Protein AF-A0A257W1I7-F1 (afdb_monomer_lite)

Foldseek 3Di:
DCVVPVQVVDPDDRDPDPPDPDDDPPDDDDDDDDDPDLQPQCPDPVSVPDPVSVVCCCVVPVPDDDPDPDD

Radius of gyration: 23.54 Å; chains: 1; bounding box: 46×32×59 Å

Secondary structure (DSSP, 8-state):
-TTT-GGGGSSSPPP--S-PPPP-TT---------S-S-STTSSHHHHH-HHHHHHIIIIIT---------

Structure (mmCIF, N/CA/C/O backbone):
data_AF-A0A257W1I7-F1
#
_entry.id   AF-A0A257W1I7-F1
#
loop_
_atom_site.group_PDB
_atom_site.id
_atom_site.type_symbol
_atom_site.label_atom_id
_atom_site.label_alt_id
_atom_site.label_comp_id
_atom_site.label_asym_id
_atom_site.label_entity_id
_atom_site.label_seq_id
_atom_site.pdbx_PDB_ins_code
_atom_site.Cartn_x
_atom_site.Cartn_y
_atom_site.Cartn_z
_atom_site.occupancy
_atom_site.B_iso_or_equiv
_atom_site.auth_seq_id
_atom_site.auth_comp_id
_atom_site.auth_asym_id
_atom_site.auth_atom_id
_atom_site.pdbx_PDB_model_num
ATOM 1 N N . MET A 1 1 ? 14.726 -19.209 -18.507 1.00 63.09 1 MET A N 1
ATOM 2 C CA . MET A 1 1 ? 15.251 -17.924 -17.996 1.00 63.09 1 MET A CA 1
ATOM 3 C C . MET A 1 1 ? 16.725 -17.750 -18.349 1.00 63.09 1 MET A C 1
ATOM 5 O O . MET A 1 1 ? 16.974 -17.009 -19.278 1.00 63.09 1 MET A O 1
ATOM 9 N N . ILE A 1 2 ? 17.681 -18.492 -17.768 1.00 82.06 2 ILE A N 1
ATOM 10 C CA . ILE A 1 2 ? 19.111 -18.392 -18.168 1.00 82.06 2 ILE A CA 1
ATOM 11 C C . ILE A 1 2 ? 19.348 -18.865 -19.611 1.00 82.06 2 ILE A C 1
ATOM 13 O O . ILE A 1 2 ? 20.047 -18.212 -20.369 1.00 82.06 2 ILE A O 1
ATOM 17 N N . ALA A 1 3 ? 18.709 -19.964 -20.028 1.00 85.31 3 ALA A N 1
ATOM 18 C CA . ALA A 1 3 ? 18.818 -20.460 -21.406 1.00 85.31 3 ALA A CA 1
ATOM 19 C C . ALA A 1 3 ? 18.268 -19.480 -22.463 1.00 85.31 3 ALA A C 1
ATOM 21 O O . ALA A 1 3 ? 18.621 -19.577 -23.630 1.00 85.31 3 ALA A O 1
ATOM 22 N N . GLU A 1 4 ? 17.396 -18.559 -22.050 1.00 84.44 4 GLU A N 1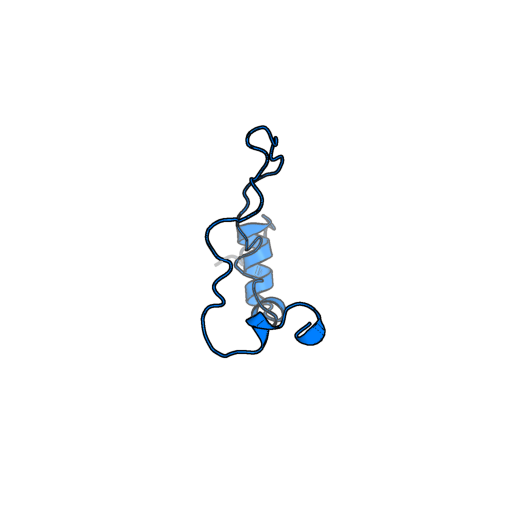
ATOM 23 C CA . GLU A 1 4 ? 16.742 -17.590 -22.934 1.00 84.44 4 GLU A CA 1
ATOM 24 C C . GLU A 1 4 ? 17.437 -16.223 -22.875 1.00 84.44 4 GLU A C 1
ATOM 26 O O . GLU A 1 4 ? 17.529 -15.531 -23.882 1.00 84.44 4 GLU A O 1
ATOM 31 N N . VAL A 1 5 ? 17.993 -15.865 -21.711 1.00 82.44 5 VAL A N 1
ATOM 32 C CA . VAL A 1 5 ? 18.762 -14.638 -21.490 1.00 82.44 5 VAL A CA 1
ATOM 33 C C . VAL A 1 5 ? 20.034 -14.978 -20.696 1.00 82.44 5 VAL A C 1
ATOM 35 O O . VAL A 1 5 ? 20.059 -14.821 -19.471 1.00 82.44 5 VAL A O 1
ATOM 38 N N . PRO A 1 6 ? 21.100 -15.460 -21.370 1.00 86.31 6 PRO A N 1
ATOM 39 C CA . PRO A 1 6 ? 22.328 -15.925 -20.714 1.00 86.31 6 PRO A CA 1
ATOM 40 C C . PRO A 1 6 ? 23.008 -14.868 -19.840 1.00 86.31 6 PRO A C 1
ATOM 42 O O . PRO A 1 6 ? 23.583 -15.203 -18.810 1.00 86.31 6 PRO A O 1
ATOM 45 N N . ALA A 1 7 ? 22.872 -13.589 -20.205 1.00 83.75 7 ALA A N 1
ATOM 46 C CA . ALA A 1 7 ? 23.423 -12.455 -19.465 1.00 83.75 7 ALA A CA 1
ATOM 47 C C . ALA A 1 7 ? 22.856 -12.301 -18.038 1.00 83.75 7 ALA A C 1
ATOM 49 O O . ALA A 1 7 ? 23.480 -11.661 -17.202 1.00 83.75 7 ALA A O 1
ATOM 50 N N . LEU A 1 8 ? 21.697 -12.900 -17.731 1.00 84.38 8 LEU A N 1
ATOM 51 C CA . LEU A 1 8 ? 21.133 -12.921 -16.373 1.00 84.38 8 LEU A CA 1
ATOM 52 C C . LEU A 1 8 ? 21.702 -14.055 -15.498 1.00 84.38 8 LEU A C 1
ATOM 54 O O . LEU A 1 8 ? 21.245 -14.243 -14.372 1.00 84.38 8 LEU A O 1
ATOM 58 N N . GLY A 1 9 ? 22.637 -14.852 -16.025 1.00 88.25 9 GLY A N 1
ATOM 59 C CA . GLY A 1 9 ? 23.296 -15.945 -15.308 1.00 88.25 9 GLY A CA 1
ATOM 60 C C . GLY A 1 9 ? 24.615 -15.566 -14.628 1.00 88.25 9 GLY A C 1
ATOM 61 O O . GLY A 1 9 ? 25.126 -16.375 -13.858 1.00 88.25 9 GLY A O 1
ATOM 62 N N . GLU A 1 10 ? 25.160 -14.376 -14.895 1.00 85.88 10 GLU A N 1
ATOM 63 C CA . GLU A 1 10 ? 26.368 -13.862 -14.23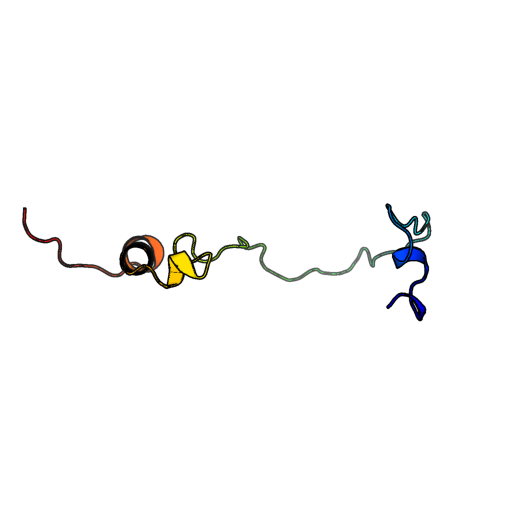8 1.00 85.88 10 GLU A CA 1
ATOM 64 C C . GLU A 1 10 ? 26.022 -12.838 -13.152 1.00 85.88 10 GLU A C 1
ATOM 66 O O . GLU A 1 10 ? 25.073 -12.063 -13.272 1.00 85.88 10 GLU A O 1
ATOM 71 N N . GLU A 1 11 ? 26.802 -12.839 -12.070 1.00 84.75 11 GLU A N 1
ATOM 72 C CA . GLU A 1 11 ? 26.644 -11.882 -10.978 1.00 84.75 11 GLU A CA 1
ATOM 73 C C . GLU A 1 11 ? 27.114 -10.487 -11.413 1.00 84.75 11 GLU A C 1
ATOM 75 O O . GLU A 1 11 ? 28.241 -10.310 -11.873 1.00 84.75 11 GLU A O 1
ATOM 80 N N . GLY A 1 12 ? 26.261 -9.477 -11.235 1.00 84.81 12 GLY A N 1
ATOM 81 C CA . GLY A 1 12 ? 26.563 -8.091 -11.594 1.00 84.81 12 GLY A CA 1
ATOM 82 C C . GLY A 1 12 ? 25.472 -7.447 -12.446 1.00 84.81 12 GLY A C 1
ATOM 83 O O . GLY A 1 12 ? 24.354 -7.949 -12.545 1.00 84.81 12 GLY A O 1
ATOM 84 N N . LEU A 1 13 ? 25.783 -6.288 -13.030 1.00 84.31 13 LEU A N 1
ATOM 85 C CA . LEU A 1 13 ? 24.885 -5.604 -13.960 1.00 84.31 13 LEU A CA 1
ATOM 86 C C . LEU A 1 13 ? 25.104 -6.153 -15.369 1.00 84.31 13 LEU A C 1
ATOM 88 O O . LEU A 1 13 ? 26.188 -6.007 -15.927 1.00 84.31 13 LEU A O 1
ATOM 92 N N . ALA A 1 14 ? 24.062 -6.751 -15.944 1.00 87.12 14 ALA A N 1
ATOM 93 C CA . ALA A 1 14 ? 24.070 -7.163 -17.340 1.00 87.12 14 ALA A CA 1
ATOM 94 C C . ALA A 1 14 ? 24.089 -5.923 -18.251 1.00 87.12 14 ALA A C 1
ATOM 96 O O . ALA A 1 14 ? 23.174 -5.096 -18.195 1.00 87.12 14 ALA A O 1
ATOM 97 N N . ASP A 1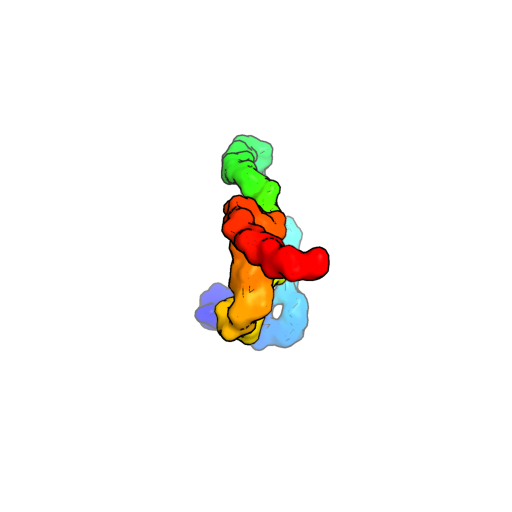 15 ? 25.120 -5.798 -19.088 1.00 83.06 15 ASP A N 1
ATOM 98 C CA . ASP A 1 15 ? 25.189 -4.759 -20.115 1.00 83.06 15 ASP A CA 1
ATOM 99 C C . ASP A 1 15 ? 24.395 -5.196 -21.352 1.00 83.06 15 ASP A C 1
ATOM 101 O O . ASP A 1 15 ? 24.712 -6.197 -21.994 1.00 83.06 15 ASP A O 1
ATOM 105 N N . TYR A 1 16 ? 23.344 -4.445 -21.676 1.00 79.81 16 TYR A N 1
ATOM 106 C CA . TYR A 1 16 ? 22.531 -4.656 -22.878 1.00 79.81 16 TYR A CA 1
ATOM 107 C C . TYR A 1 16 ? 22.939 -3.721 -24.029 1.00 79.81 16 TYR A C 1
ATOM 109 O O . TYR A 1 16 ? 22.208 -3.599 -25.014 1.00 79.81 16 TYR A O 1
ATOM 117 N N . GLY A 1 17 ? 24.096 -3.061 -23.922 1.00 81.94 17 GLY A N 1
ATOM 118 C CA . GLY A 1 17 ? 24.557 -2.070 -24.882 1.00 81.94 17 GLY A CA 1
ATOM 119 C C . GLY A 1 17 ? 23.664 -0.827 -24.974 1.00 81.94 17 GLY A C 1
ATOM 120 O O . GLY A 1 17 ? 22.752 -0.593 -24.181 1.00 81.94 17 GLY A O 1
ATOM 121 N N . SER A 1 18 ? 23.961 0.013 -25.967 1.00 77.38 18 SER A N 1
ATOM 122 C CA . SER A 1 18 ? 23.238 1.270 -26.227 1.00 77.38 18 SER A CA 1
ATOM 123 C C . SER A 1 18 ? 22.098 1.115 -27.242 1.00 77.38 18 SER A C 1
ATOM 125 O O . SER A 1 18 ? 21.233 1.986 -27.338 1.00 77.38 18 SER A O 1
ATOM 127 N N . ASP A 1 19 ? 22.082 0.007 -27.985 1.00 79.94 19 ASP A N 1
ATOM 128 C CA . ASP A 1 19 ? 21.117 -0.309 -29.043 1.00 79.94 19 ASP A CA 1
ATOM 129 C C . ASP A 1 19 ? 19.838 -0.949 -28.478 1.00 79.94 19 ASP A C 1
ATOM 131 O O . ASP A 1 19 ? 19.401 -2.026 -28.887 1.00 79.94 19 ASP A O 1
ATOM 135 N N . LEU A 1 20 ? 19.221 -0.275 -27.508 1.00 77.25 20 LEU A N 1
ATOM 136 C CA . LEU A 1 20 ? 17.906 -0.659 -27.002 1.00 77.25 20 LEU A CA 1
ATOM 137 C C . LEU A 1 20 ? 16.822 -0.322 -28.042 1.00 77.25 20 LEU A C 1
ATOM 139 O O . LEU A 1 20 ? 16.927 0.694 -28.741 1.00 77.25 20 LEU A O 1
ATOM 143 N N . PRO A 1 21 ? 15.750 -1.133 -28.146 1.00 82.12 21 PRO A N 1
ATOM 144 C CA . PRO A 1 21 ? 14.645 -0.836 -29.044 1.00 82.12 21 PRO A CA 1
ATOM 145 C C . PRO A 1 21 ? 14.090 0.553 -28.736 1.00 82.12 21 PRO A C 1
ATOM 147 O O . PRO A 1 21 ? 13.771 0.891 -27.593 1.00 82.12 21 PRO A O 1
ATOM 150 N N . LYS A 1 22 ? 13.991 1.380 -29.776 1.00 81.25 22 LYS A N 1
ATOM 151 C CA . LYS A 1 22 ? 13.524 2.754 -29.640 1.00 81.25 22 LYS A CA 1
ATOM 152 C C . LYS A 1 22 ? 12.055 2.734 -29.220 1.00 81.25 22 LYS A C 1
ATOM 154 O O . LYS A 1 22 ? 11.214 2.204 -29.942 1.00 81.25 22 LYS A O 1
ATOM 159 N N . GLY A 1 23 ? 11.757 3.312 -28.059 1.00 80.56 23 GLY A N 1
ATOM 160 C CA . GLY A 1 23 ? 10.378 3.506 -27.620 1.00 80.56 23 GLY A CA 1
ATOM 161 C C . GLY A 1 23 ? 9.611 4.392 -28.603 1.00 80.56 23 GLY A C 1
ATOM 162 O O . GLY A 1 23 ? 10.185 5.288 -29.230 1.00 80.56 23 GLY A O 1
ATOM 163 N N . ASP A 1 24 ? 8.310 4.147 -28.743 1.00 85.56 24 ASP A N 1
ATOM 164 C CA . ASP A 1 24 ? 7.462 4.977 -29.591 1.00 85.56 24 ASP A CA 1
ATOM 165 C C . ASP A 1 24 ? 7.224 6.332 -28.908 1.00 85.56 24 ASP A C 1
ATOM 167 O O . ASP A 1 24 ? 6.467 6.449 -27.946 1.00 85.56 24 ASP A O 1
ATOM 171 N N . ALA A 1 25 ? 7.896 7.376 -29.398 1.00 81.12 25 ALA A N 1
ATOM 172 C CA . ALA A 1 25 ? 7.823 8.723 -28.830 1.00 81.12 25 ALA A CA 1
ATOM 173 C C . ALA A 1 25 ? 6.414 9.340 -28.908 1.00 81.12 25 ALA A C 1
ATOM 175 O O . ALA A 1 25 ? 6.149 10.353 -28.261 1.00 81.12 25 ALA A O 1
ATOM 176 N N . LYS A 1 26 ? 5.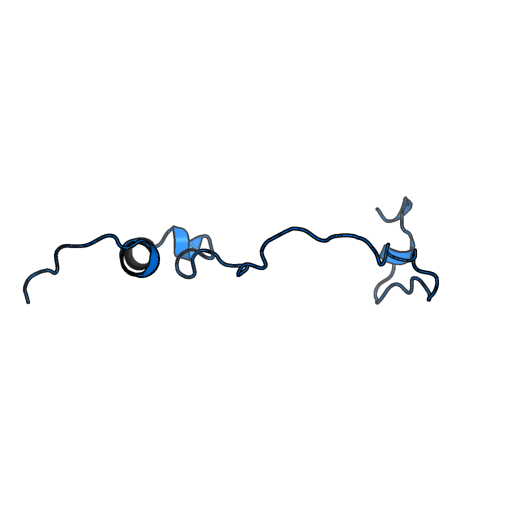519 8.759 -29.717 1.00 85.19 26 LYS A N 1
ATOM 177 C CA . LYS A 1 26 ? 4.122 9.190 -29.844 1.00 85.19 26 LYS A CA 1
ATOM 178 C C . LYS A 1 26 ? 3.157 8.333 -29.028 1.00 85.19 26 LYS A C 1
ATOM 180 O O . LYS A 1 26 ? 1.949 8.564 -29.113 1.00 85.19 26 LYS A O 1
ATOM 185 N N . ALA A 1 27 ? 3.657 7.366 -28.257 1.00 84.88 27 ALA A N 1
ATOM 186 C CA . ALA A 1 27 ? 2.821 6.559 -27.385 1.00 84.88 27 ALA A CA 1
ATOM 187 C C . ALA A 1 27 ? 2.060 7.467 -26.410 1.00 84.88 27 ALA A C 1
ATOM 189 O O . ALA A 1 27 ? 2.650 8.183 -25.600 1.00 84.88 27 ALA A O 1
ATOM 190 N N . LYS A 1 28 ? 0.728 7.440 -26.491 1.00 82.00 28 LYS A N 1
ATOM 191 C CA . LYS A 1 28 ? -0.122 8.021 -25.456 1.00 82.00 28 LYS A CA 1
ATOM 192 C C . LYS A 1 28 ? -0.157 7.041 -24.296 1.00 82.00 28 LYS A C 1
ATOM 194 O O . LYS A 1 28 ? -0.701 5.950 -24.422 1.00 82.00 28 LYS A O 1
ATOM 199 N N . ILE A 1 29 ? 0.470 7.429 -23.195 1.00 80.62 29 ILE A N 1
ATOM 200 C CA . ILE A 1 29 ? 0.446 6.667 -21.954 1.00 80.62 29 ILE A CA 1
ATOM 201 C C . ILE A 1 29 ? -0.785 7.140 -21.187 1.00 80.62 29 ILE A C 1
ATOM 203 O O . ILE A 1 29 ? -0.872 8.304 -20.798 1.00 80.62 29 ILE A O 1
ATOM 207 N N . GLU A 1 30 ? -1.753 6.248 -21.030 1.00 85.06 30 GLU A N 1
ATOM 208 C CA . GLU A 1 30 ? -2.985 6.496 -20.287 1.00 85.06 30 GLU A CA 1
ATOM 209 C C . GLU A 1 30 ? -2.889 5.828 -18.910 1.00 85.06 30 GLU A C 1
ATOM 211 O O . GLU A 1 30 ? -2.334 4.737 -18.773 1.00 85.06 30 GLU A O 1
ATOM 216 N N . GLY A 1 31 ? -3.410 6.485 -17.875 1.00 85.44 31 GLY A N 1
ATOM 217 C CA . GLY A 1 31 ? -3.380 5.982 -16.504 1.00 85.44 31 GLY A CA 1
ATOM 218 C C . GLY A 1 31 ? -3.248 7.101 -15.476 1.00 85.44 31 GLY A C 1
ATOM 219 O O . GLY A 1 31 ? -2.834 8.214 -15.790 1.00 85.44 31 GLY A O 1
ATOM 220 N N . GLU A 1 32 ? -3.612 6.800 -14.234 1.00 91.38 32 GLU A N 1
ATOM 221 C CA . GLU A 1 32 ? -3.463 7.718 -13.107 1.00 91.38 32 GLU A CA 1
ATOM 222 C C . GLU A 1 32 ? -2.233 7.324 -12.285 1.00 91.38 32 GLU A C 1
ATOM 224 O O . GLU A 1 32 ? -2.095 6.168 -11.875 1.00 91.38 32 GLU A O 1
ATOM 229 N N . ILE A 1 33 ? -1.351 8.287 -12.013 1.00 89.56 33 ILE A N 1
ATOM 230 C CA . ILE A 1 33 ? -0.247 8.088 -11.072 1.00 89.56 33 ILE A CA 1
ATOM 231 C C . ILE A 1 33 ? -0.833 8.135 -9.660 1.00 89.56 33 ILE A C 1
ATOM 233 O O . ILE A 1 33 ? -1.205 9.197 -9.167 1.00 89.56 33 ILE A O 1
ATOM 237 N N . ARG A 1 34 ? -0.914 6.970 -9.016 1.00 92.81 34 ARG A N 1
ATOM 238 C CA . ARG A 1 34 ? -1.411 6.809 -7.644 1.00 92.81 34 ARG A CA 1
ATOM 239 C C . ARG A 1 34 ? -0.287 6.437 -6.693 1.00 92.81 34 ARG A C 1
ATOM 241 O O . ARG A 1 34 ? 0.731 5.878 -7.098 1.00 92.81 34 ARG A O 1
ATOM 248 N N . TYR A 1 35 ? -0.511 6.681 -5.407 1.00 91.75 35 TYR A N 1
ATOM 249 C CA . TYR A 1 35 ? 0.365 6.148 -4.374 1.00 91.75 35 TYR A CA 1
ATOM 250 C C . TYR A 1 35 ? 0.348 4.609 -4.389 1.00 91.75 35 TYR A C 1
ATOM 252 O O . TYR A 1 35 ? -0.718 4.005 -4.541 1.00 91.75 35 TYR A O 1
ATOM 260 N N . PRO A 1 36 ? 1.510 3.956 -4.208 1.00 93.25 36 PRO A N 1
ATOM 261 C CA . PRO A 1 36 ? 1.610 2.495 -4.237 1.00 93.25 36 PRO A CA 1
ATOM 262 C C . PRO A 1 36 ? 0.903 1.833 -3.047 1.00 93.25 36 PRO A C 1
ATOM 264 O O . PRO A 1 36 ? 0.529 0.664 -3.108 1.00 93.25 36 PRO A O 1
ATOM 267 N N . ILE A 1 37 ? 0.698 2.587 -1.967 1.00 94.81 37 ILE A N 1
ATOM 268 C CA . ILE A 1 37 ? 0.010 2.146 -0.762 1.00 94.81 37 ILE A CA 1
ATOM 269 C C . ILE A 1 37 ? -1.325 2.880 -0.704 1.00 94.81 37 ILE A C 1
ATOM 271 O O . ILE A 1 37 ? -1.364 4.094 -0.534 1.00 94.81 37 ILE A O 1
ATOM 275 N N . LYS A 1 38 ? -2.417 2.127 -0.854 1.00 93.44 38 LYS A N 1
ATOM 276 C CA . LYS A 1 38 ? -3.784 2.667 -0.779 1.00 93.44 38 LYS A CA 1
ATOM 277 C C . LYS A 1 38 ? -4.236 2.908 0.657 1.00 93.44 38 LYS A C 1
ATOM 279 O O . LYS A 1 38 ? -4.996 3.829 0.905 1.00 93.44 38 LYS A O 1
ATOM 284 N N . ASP A 1 39 ? -3.773 2.060 1.568 1.00 96.25 39 ASP A N 1
ATOM 285 C CA . ASP A 1 39 ? -4.111 2.106 2.982 1.00 96.25 39 ASP A CA 1
ATOM 286 C C . ASP A 1 39 ? -2.831 1.939 3.798 1.00 96.25 39 ASP A C 1
ATOM 288 O O . ASP A 1 39 ? -2.205 0.875 3.803 1.00 96.25 39 ASP A O 1
ATOM 292 N N . PHE A 1 40 ? -2.421 3.029 4.441 1.00 95.81 40 PHE A N 1
ATOM 293 C CA . PHE A 1 40 ? -1.211 3.074 5.251 1.00 95.81 40 PHE A CA 1
ATOM 294 C C . PHE A 1 40 ? -1.305 2.170 6.491 1.00 95.81 40 PHE A C 1
ATOM 296 O O . PHE A 1 40 ? -0.306 1.573 6.897 1.00 95.81 40 PHE A O 1
ATOM 303 N N . TYR A 1 41 ? -2.500 2.011 7.059 1.00 97.19 41 TYR A N 1
ATOM 304 C CA . TYR A 1 41 ? -2.717 1.226 8.272 1.00 97.19 41 TYR A CA 1
ATOM 305 C C . TYR A 1 41 ? -2.770 -0.279 7.990 1.00 97.19 41 TYR A C 1
ATOM 307 O O . TYR A 1 41 ? -2.566 -1.072 8.901 1.00 97.19 41 TYR A O 1
ATOM 315 N N . LEU A 1 42 ? -2.975 -0.696 6.734 1.00 97.12 42 LEU A N 1
ATOM 316 C CA . LEU A 1 42 ? -3.115 -2.106 6.341 1.00 97.12 42 LEU A CA 1
ATOM 317 C C . LEU A 1 42 ? -2.059 -2.552 5.311 1.00 97.12 42 LEU A C 1
ATOM 319 O O . LEU A 1 42 ? -2.356 -3.284 4.363 1.00 97.12 42 LEU A O 1
ATOM 323 N N . THR A 1 43 ? -0.804 -2.139 5.499 1.00 97.62 43 THR A N 1
ATOM 324 C CA . THR A 1 43 ? 0.305 -2.381 4.550 1.00 97.62 43 THR A CA 1
ATOM 325 C C . THR A 1 43 ? 0.789 -3.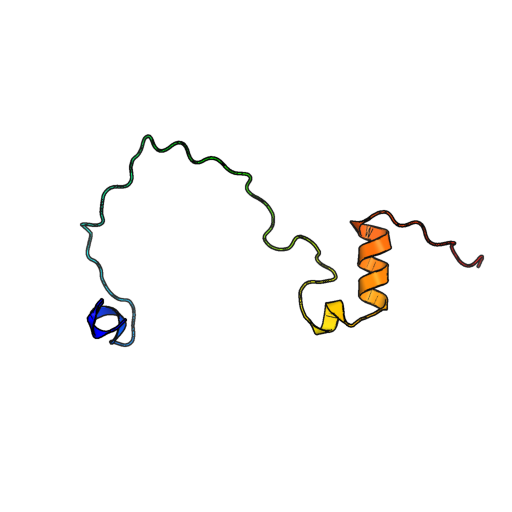832 4.491 1.00 97.62 43 THR A C 1
ATOM 327 O O . THR A 1 43 ? 1.133 -4.332 3.419 1.00 97.62 43 THR A O 1
ATOM 330 N N . ASN A 1 44 ? 0.804 -4.540 5.620 1.00 97.62 44 ASN A N 1
ATOM 331 C CA . ASN A 1 44 ? 1.379 -5.882 5.748 1.00 97.62 44 AS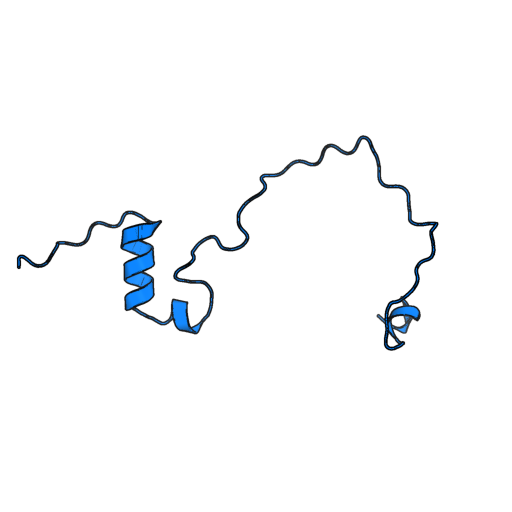N A CA 1
ATOM 332 C C . ASN A 1 44 ? 0.436 -6.841 6.515 1.00 97.62 44 ASN A C 1
ATOM 334 O O . ASN A 1 44 ? -0.595 -6.401 7.031 1.00 97.62 44 ASN A O 1
ATOM 338 N N . PRO A 1 45 ? 0.736 -8.155 6.585 1.00 98.44 45 PRO A N 1
ATOM 339 C CA . PRO A 1 45 ? -0.128 -9.125 7.263 1.00 98.44 45 PRO A CA 1
ATOM 340 C C . PRO A 1 45 ? -0.333 -8.862 8.760 1.00 98.44 45 PRO A C 1
ATOM 342 O O . PRO A 1 45 ? -1.437 -9.060 9.253 1.00 98.44 45 PRO A O 1
ATOM 345 N N . ILE A 1 46 ? 0.695 -8.384 9.469 1.00 98.00 46 ILE A N 1
ATOM 346 C CA . ILE A 1 46 ? 0.610 -8.079 10.907 1.00 98.00 46 ILE A CA 1
ATOM 347 C C . ILE A 1 46 ? -0.356 -6.912 11.125 1.00 98.00 46 ILE A C 1
ATOM 349 O O . ILE A 1 46 ? -1.253 -6.994 11.958 1.00 98.00 46 ILE A O 1
ATOM 353 N N . ALA A 1 47 ? -0.216 -5.854 10.327 1.00 97.62 47 ALA A N 1
ATOM 354 C CA . ALA A 1 47 ? -1.083 -4.686 10.390 1.00 97.62 47 ALA A CA 1
ATOM 355 C C . ALA A 1 47 ? -2.535 -5.039 10.020 1.00 97.62 47 ALA A C 1
ATOM 357 O O . ALA A 1 47 ? -3.463 -4.608 10.693 1.00 97.62 47 ALA A O 1
ATOM 358 N N . ARG A 1 48 ? -2.742 -5.917 9.027 1.00 97.31 48 ARG A N 1
ATOM 359 C CA . ARG A 1 48 ? -4.078 -6.441 8.690 1.00 97.31 48 ARG A CA 1
ATOM 360 C C . ARG A 1 48 ? -4.716 -7.278 9.797 1.00 97.31 48 ARG A C 1
ATOM 362 O O . ARG A 1 48 ? -5.937 -7.265 9.920 1.00 97.31 48 ARG A O 1
ATOM 369 N N . ALA A 1 49 ? -3.918 -7.998 10.578 1.00 98.06 49 ALA A N 1
ATOM 370 C CA . ALA A 1 49 ? -4.404 -8.789 11.705 1.00 98.06 49 ALA A CA 1
ATOM 371 C C . ALA A 1 49 ? -4.654 -7.953 12.977 1.00 98.06 49 ALA A C 1
ATOM 373 O O . ALA A 1 49 ? -5.237 -8.463 13.928 1.00 98.06 49 ALA A O 1
ATOM 374 N N . SER A 1 50 ? -4.219 -6.689 13.018 1.00 98.25 50 SER A N 1
ATOM 375 C CA . SER A 1 50 ? -4.384 -5.813 14.180 1.00 98.25 50 SER A CA 1
ATOM 376 C C . SER A 1 50 ? -5.757 -5.141 14.183 1.00 98.25 50 SER A C 1
ATOM 378 O O . SER A 1 50 ? -6.066 -4.340 13.302 1.00 98.25 50 SER A O 1
ATOM 380 N N . GLU A 1 51 ? -6.554 -5.400 15.220 1.00 97.62 51 GLU A N 1
ATOM 381 C CA . GLU A 1 51 ? -7.855 -4.745 15.430 1.00 97.62 51 GLU A CA 1
ATOM 382 C C . GLU A 1 51 ? -7.713 -3.219 15.556 1.00 97.62 51 GLU A C 1
ATOM 384 O O . GLU A 1 51 ? -8.497 -2.464 14.983 1.00 97.62 51 GLU A O 1
ATOM 389 N N . THR A 1 52 ? -6.657 -2.749 16.227 1.00 96.81 52 THR A N 1
ATOM 390 C CA . THR A 1 52 ? -6.348 -1.317 16.345 1.00 96.81 52 THR A CA 1
ATOM 391 C C . THR A 1 52 ? -6.122 -0.676 14.978 1.00 96.81 52 THR A C 1
ATOM 393 O O . THR A 1 52 ? -6.676 0.383 14.697 1.00 96.81 52 THR A O 1
ATOM 396 N N . MET A 1 53 ? -5.341 -1.318 14.103 1.00 98.00 53 MET A N 1
ATOM 397 C CA . MET A 1 53 ? -5.081 -0.793 12.758 1.00 98.00 53 MET A CA 1
ATOM 398 C C . MET A 1 53 ? -6.323 -0.833 11.869 1.00 98.00 53 MET A C 1
ATOM 400 O O . MET A 1 53 ? -6.534 0.096 11.089 1.00 98.00 53 MET A O 1
ATOM 404 N N . GLN A 1 54 ? -7.177 -1.850 12.014 1.00 96.62 54 GLN A N 1
ATOM 405 C CA . GLN A 1 54 ? -8.466 -1.887 11.321 1.00 96.62 54 GLN A CA 1
ATOM 406 C C . GLN A 1 54 ? -9.374 -0.729 11.749 1.00 96.62 54 GLN A C 1
ATOM 408 O O . GLN A 1 54 ? -9.992 -0.095 10.890 1.00 96.62 54 GLN A O 1
ATOM 413 N N . ARG A 1 55 ? -9.411 -0.398 13.047 1.00 95.75 55 ARG A N 1
ATOM 414 C CA . ARG A 1 55 ? -10.146 0.776 13.533 1.00 95.75 55 ARG A CA 1
ATOM 415 C C . ARG A 1 55 ? -9.557 2.079 12.989 1.00 95.75 55 ARG A C 1
ATOM 417 O O . ARG A 1 55 ? -10.315 2.877 12.454 1.00 95.75 55 ARG A O 1
ATOM 424 N N . CYS A 1 56 ? -8.234 2.270 13.043 1.00 96.06 56 CYS A N 1
ATOM 425 C CA . CYS A 1 56 ? -7.585 3.465 12.486 1.00 96.06 56 CYS A CA 1
ATOM 426 C C . CYS A 1 56 ? -7.865 3.639 10.986 1.00 96.06 56 CYS A C 1
ATOM 428 O O . CYS A 1 56 ? -8.177 4.744 10.556 1.00 96.06 56 CYS A O 1
ATOM 430 N N . SER A 1 57 ? -7.788 2.561 10.199 1.00 96.88 57 SER A N 1
ATOM 431 C CA . SER A 1 57 ? -8.165 2.574 8.779 1.00 96.88 57 SER A CA 1
ATOM 432 C C . SER A 1 57 ? -9.628 2.999 8.604 1.00 96.88 57 SER A C 1
ATOM 434 O O . SER A 1 57 ? -9.926 3.919 7.845 1.00 96.88 57 SER A O 1
ATOM 436 N N . SER A 1 58 ? -10.540 2.379 9.354 1.00 95.88 58 SER A N 1
ATOM 437 C CA . SER A 1 58 ? -11.978 2.651 9.256 1.00 95.88 58 SER A CA 1
ATOM 438 C C . SER A 1 58 ? -12.313 4.105 9.589 1.00 95.88 58 SER A C 1
ATOM 440 O O . SER A 1 58 ? -13.009 4.757 8.821 1.00 95.88 58 SER A O 1
ATOM 442 N N . GLU A 1 59 ? -11.784 4.616 10.697 1.00 95.12 59 GLU A N 1
ATOM 443 C CA . GLU A 1 59 ? -12.054 5.961 11.209 1.00 95.12 59 GLU A CA 1
ATOM 444 C C . GLU A 1 59 ? -11.376 7.039 10.351 1.00 95.12 59 GLU A C 1
ATOM 446 O O . GLU A 1 59 ? -12.035 7.914 9.794 1.00 95.12 59 GLU A O 1
ATOM 451 N N . LEU A 1 60 ? -10.053 6.946 10.187 1.00 94.25 60 LEU A N 1
ATOM 452 C CA . LEU A 1 60 ? -9.240 8.033 9.636 1.00 94.25 60 LEU A CA 1
ATOM 453 C C . LEU A 1 60 ? -9.187 8.034 8.105 1.00 94.25 60 LEU A C 1
ATOM 455 O O . LEU A 1 60 ? -8.989 9.092 7.509 1.00 94.25 60 LEU A O 1
ATOM 459 N N . LEU A 1 61 ? -9.316 6.865 7.465 1.00 94.62 61 LEU A N 1
ATOM 460 C CA . LEU A 1 61 ? -9.205 6.738 6.008 1.00 94.62 61 LEU A CA 1
ATOM 461 C C . LEU A 1 61 ? -10.558 6.508 5.327 1.00 94.62 61 LEU A C 1
ATOM 463 O O . LEU A 1 61 ? -10.781 7.052 4.246 1.00 94.62 61 LEU A O 1
ATOM 467 N N . HIS A 1 62 ? -11.453 5.729 5.942 1.00 94.38 62 HIS A N 1
ATOM 468 C CA . HIS A 1 62 ? -12.747 5.362 5.343 1.00 94.38 62 HIS A CA 1
ATOM 469 C C . HIS A 1 62 ? -13.950 6.112 5.935 1.00 94.38 62 HIS A C 1
ATOM 471 O O . HIS A 1 62 ? -15.068 5.906 5.465 1.00 94.38 62 HIS A O 1
ATOM 477 N N . GLY A 1 63 ? -13.737 7.003 6.911 1.00 90.88 63 GLY A N 1
ATOM 478 C CA . GLY A 1 63 ? -14.770 7.892 7.457 1.00 90.88 63 GLY A CA 1
ATOM 479 C C . GLY A 1 63 ? -15.866 7.176 8.250 1.00 90.88 63 GLY A C 1
ATOM 480 O O . GLY A 1 63 ? -17.016 7.615 8.251 1.00 90.88 63 GLY A O 1
ATOM 481 N N . VAL A 1 64 ? -15.541 6.041 8.872 1.00 93.06 64 VAL A N 1
ATOM 482 C CA . VAL A 1 64 ? -16.451 5.330 9.773 1.00 93.06 64 VAL A CA 1
ATOM 483 C C . VAL A 1 64 ? -16.493 6.060 11.111 1.00 93.06 64 VAL A C 1
ATOM 485 O O . VAL A 1 64 ? -15.510 6.078 11.847 1.00 93.06 64 VAL A O 1
ATOM 488 N N . GLU A 1 65 ? -17.658 6.609 11.437 1.00 87.12 65 GLU A N 1
ATOM 489 C CA . GLU A 1 65 ? -17.911 7.248 12.725 1.00 87.12 65 GLU A CA 1
ATOM 490 C C . GLU A 1 65 ? -18.053 6.187 13.824 1.00 87.12 65 GLU A C 1
ATOM 492 O O . GLU A 1 65 ? -18.908 5.297 13.754 1.00 87.12 65 GLU A O 1
ATOM 497 N N . PHE A 1 66 ? -17.238 6.304 14.867 1.00 82.00 66 PHE A N 1
ATOM 498 C CA . PHE A 1 66 ? -17.384 5.531 16.095 1.00 82.00 66 PHE A CA 1
ATOM 499 C C . PHE A 1 66 ? -17.961 6.435 17.182 1.00 82.00 66 PHE A C 1
ATOM 501 O O . PHE A 1 66 ? -17.577 7.594 17.296 1.00 82.00 66 PHE A O 1
ATOM 508 N N . ALA A 1 67 ? -18.883 5.911 17.994 1.00 78.50 67 ALA A N 1
ATOM 509 C CA . ALA A 1 67 ? -19.364 6.644 19.157 1.00 78.50 67 ALA A CA 1
ATOM 510 C C . ALA A 1 67 ? -18.182 6.879 20.107 1.00 78.50 67 ALA A C 1
ATOM 512 O O . ALA A 1 67 ? -17.626 5.925 20.657 1.00 78.50 67 ALA A O 1
ATOM 513 N N . GLU A 1 68 ? -17.785 8.140 20.264 1.00 63.91 68 GLU A N 1
ATOM 514 C CA . GLU A 1 68 ? -16.800 8.540 21.259 1.00 63.91 68 GLU A CA 1
ATOM 515 C C . GLU A 1 68 ? -17.363 8.158 22.632 1.00 63.91 68 GLU A C 1
ATOM 517 O O . GLU A 1 68 ? -18.475 8.551 22.999 1.00 63.91 68 GLU A O 1
ATOM 522 N N . ALA A 1 69 ? -16.652 7.289 23.353 1.00 61.97 69 ALA A N 1
ATOM 523 C CA . ALA A 1 69 ? -17.025 6.966 24.719 1.00 61.97 69 ALA A CA 1
ATOM 524 C C . ALA A 1 69 ? -16.932 8.273 25.509 1.00 61.97 69 ALA A C 1
ATOM 526 O O . ALA A 1 69 ? -15.838 8.808 25.638 1.00 61.97 69 ALA A O 1
ATOM 527 N N . ALA A 1 70 ? -18.080 8.795 25.950 1.00 54.97 70 ALA A N 1
ATOM 528 C CA . ALA A 1 70 ? -18.170 10.025 26.724 1.00 54.97 70 ALA A CA 1
ATOM 529 C C . ALA A 1 70 ? -17.156 9.988 27.882 1.00 54.97 70 ALA A C 1
ATOM 531 O O . ALA A 1 70 ? -17.293 9.155 28.781 1.00 54.97 70 ALA A O 1
ATOM 532 N N . GLU A 1 71 ? -16.136 10.845 27.798 1.00 42.91 71 GLU A N 1
ATOM 533 C CA . GLU A 1 71 ? -15.149 11.114 28.853 1.00 42.91 71 GLU A CA 1
ATOM 534 C C . GLU A 1 71 ? -15.707 12.116 29.872 1.00 42.91 71 GLU A C 1
ATOM 536 O O . GLU A 1 71 ? -16.342 13.113 29.448 1.00 42.91 71 GLU A O 1
#

pLDDT: mean 87.09, std 10.62, range [42.91, 98.44]

Sequence (71 aa):
MIAEVPALGEEGLADYGSDLPKGDAKAKIEGEIRYPIKDFYLTNPIARASETMQRCSSELLHGVEFAEAAE